Protein AF-A0A1F6G9X5-F1 (afdb_monomer)

Mean predicted aligned error: 2.66 Å

Foldseek 3Di:
DDDDQVQLLVLQCVLCVVVVHHSLVLLQCLLVLLVVLLVLLVVLLVCLVVVPQVSQLVSLVVNLCSCNSRRNNPLNVLSVVCNVCPNVSSVCSVVSNVVSVVNSVVPSND

Radius of gyration: 13.69 Å; Cα contacts (8 Å, |Δi|>4): 134; chains: 1; bounding box: 34×26×35 Å

Secondary structure (DSSP, 8-state):
----HHHHHHHHHHHHHHHT--HHHHHHTHHHHHHHHHHHHHHHHHHHHTT-HHHHHHHHHHHHHHHHHTT-HHHHHHHHHHHHHGGGGGGGHHHHHHHHHHHHTT-S--

Solvent-accessible surface area (backbone atoms only — not comparable to full-atom values): 5722 Å² total; per-residue (Å²): 135,92,82,58,67,67,64,44,52,52,25,29,40,56,26,14,58,78,69,76,43,56,46,67,64,52,35,70,50,44,62,62,53,45,53,51,41,50,56,48,46,56,55,38,52,54,20,53,75,69,67,35,38,68,58,24,18,55,52,15,49,49,42,19,49,58,29,44,64,51,24,38,51,71,55,14,56,50,23,43,49,23,28,75,48,18,65,84,30,51,85,46,52,61,56,39,45,50,51,47,52,53,58,61,71,60,49,78,71,107

InterPro domains:
  IPR008207 Signal transduction histidine kinase, phosphotransfer (Hpt) domain [PF01627] (29-102)
  IPR008207 Signal transduction histidine kinase, phosphotransfer (Hpt) domain [PS50894] (22-110)
  IPR036641 HPT domain superfamily [G3DSA:1.20.120.160] (6-105)
  IPR036641 HPT domain superfamily [SSF47226] (14-100)

Sequence (110 aa):
MTVNKEEILSGIADAAERMGLETEDLISMIDEVLDDCINKVGRMREAAAAQDSAKLSAIGHDIKGSALNYGIVPPSAIAKDIEVRGIAAANRIDELDHLLKLIRGFGISE

Organism: NCBI:txid1817772

Structure (mmCIF, N/CA/C/O backbone):
data_AF-A0A1F6G9X5-F1
#
_entry.id   AF-A0A1F6G9X5-F1
#
loop_
_atom_site.group_PDB
_atom_site.id
_atom_site.type_symbol
_atom_site.label_atom_id
_atom_site.label_alt_id
_atom_site.label_comp_id
_atom_site.label_asym_id
_atom_site.label_entity_id
_atom_site.label_seq_id
_atom_site.pdbx_PDB_ins_code
_atom_site.Cartn_x
_atom_site.Cartn_y
_atom_site.Cartn_z
_atom_site.occupancy
_atom_site.B_iso_or_equiv
_atom_site.auth_seq_id
_atom_site.auth_comp_id
_atom_site.auth_asym_id
_atom_site.auth_atom_id
_atom_site.pdbx_PDB_model_num
ATOM 1 N N . MET A 1 1 ? 7.347 -11.401 8.601 1.00 58.03 1 MET A N 1
ATOM 2 C CA . MET A 1 1 ? 6.689 -10.336 9.380 1.00 58.03 1 MET A CA 1
ATOM 3 C C . MET A 1 1 ? 5.291 -10.828 9.697 1.00 58.03 1 MET A C 1
ATOM 5 O O . MET A 1 1 ? 4.563 -11.135 8.765 1.00 58.03 1 MET A O 1
ATOM 9 N N . THR A 1 2 ? 4.962 -11.034 10.967 1.00 70.06 2 THR A N 1
ATOM 10 C CA . THR A 1 2 ? 3.594 -11.355 11.400 1.00 70.06 2 THR A CA 1
ATOM 11 C C . THR A 1 2 ? 2.861 -10.044 11.623 1.00 70.06 2 THR A C 1
ATOM 13 O O . THR A 1 2 ? 3.392 -9.182 12.311 1.00 70.06 2 THR A O 1
ATOM 16 N N . VAL A 1 3 ? 1.694 -9.891 11.005 1.00 85.12 3 VAL A N 1
ATOM 17 C CA . VAL A 1 3 ? 0.809 -8.735 11.182 1.00 85.12 3 VAL A CA 1
ATOM 18 C C . VAL A 1 3 ? -0.492 -9.276 11.748 1.00 85.12 3 VAL A C 1
ATOM 20 O O . VAL A 1 3 ? -0.970 -10.303 11.259 1.00 85.12 3 VAL A O 1
ATOM 23 N N . ASN A 1 4 ? -1.037 -8.643 12.783 1.00 91.44 4 ASN A N 1
ATOM 24 C CA . ASN A 1 4 ? -2.306 -9.061 13.377 1.00 91.44 4 ASN A CA 1
ATOM 25 C C . ASN A 1 4 ? -3.388 -7.977 13.229 1.00 91.44 4 ASN A C 1
ATOM 27 O O . ASN A 1 4 ? -3.097 -6.822 12.921 1.00 91.44 4 ASN A O 1
ATOM 31 N N . LYS A 1 5 ? -4.654 -8.371 13.412 1.00 93.12 5 LYS A N 1
ATOM 32 C CA . LYS A 1 5 ? -5.813 -7.483 13.228 1.00 93.12 5 LYS A CA 1
ATOM 33 C C . LYS A 1 5 ? -5.791 -6.289 14.191 1.00 93.12 5 LYS A C 1
ATOM 35 O O . LYS A 1 5 ? -6.132 -5.187 13.778 1.00 93.12 5 LYS A O 1
ATOM 40 N N . GLU A 1 6 ? -5.369 -6.491 15.438 1.00 93.69 6 GLU A N 1
ATOM 41 C CA . GLU A 1 6 ? -5.347 -5.446 16.474 1.00 93.69 6 GLU A CA 1
ATOM 42 C C . GLU A 1 6 ? -4.345 -4.333 16.142 1.00 93.69 6 GLU A C 1
ATOM 44 O O . GLU A 1 6 ? -4.676 -3.155 16.246 1.00 93.69 6 GLU A O 1
ATOM 49 N N . GLU A 1 7 ? -3.152 -4.690 15.662 1.00 93.25 7 GLU A N 1
ATOM 50 C CA . GLU A 1 7 ? -2.137 -3.729 15.213 1.00 93.25 7 GLU A CA 1
ATOM 51 C C . GLU A 1 7 ? -2.632 -2.888 14.033 1.00 93.25 7 GLU A C 1
ATOM 53 O O . GLU A 1 7 ? -2.399 -1.680 13.989 1.00 93.25 7 GLU A O 1
ATOM 58 N N . ILE A 1 8 ? -3.337 -3.513 13.083 1.00 95.38 8 ILE A N 1
ATOM 59 C CA . ILE A 1 8 ? -3.916 -2.791 11.948 1.00 95.38 8 ILE A CA 1
ATOM 60 C C . ILE A 1 8 ? -5.017 -1.837 12.413 1.00 95.38 8 ILE A C 1
ATOM 62 O O . ILE A 1 8 ? -5.014 -0.679 12.006 1.00 95.38 8 ILE A O 1
ATOM 66 N N . LEU A 1 9 ? -5.921 -2.288 13.286 1.00 95.50 9 LEU A N 1
ATOM 67 C CA . LEU A 1 9 ? -6.983 -1.442 13.835 1.00 95.50 9 LEU A CA 1
ATOM 68 C C . LEU A 1 9 ? -6.417 -0.252 14.615 1.00 95.50 9 LEU A C 1
ATOM 70 O O . LEU A 1 9 ? -6.890 0.866 14.434 1.00 95.50 9 LEU A O 1
ATOM 74 N N . SER A 1 10 ? -5.371 -0.468 15.419 1.00 96.00 10 SER A N 1
ATOM 75 C CA . SER A 1 10 ? -4.672 0.620 16.112 1.00 96.00 10 SER A CA 1
ATOM 76 C C . SE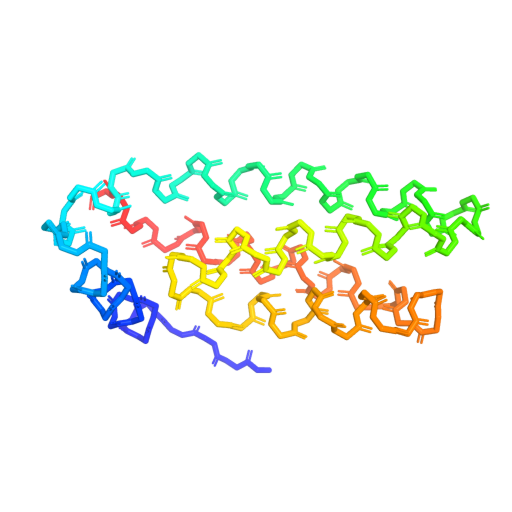R A 1 10 ? -4.078 1.622 15.122 1.00 96.00 10 SER A C 1
ATOM 78 O O . SER A 1 10 ? -4.240 2.823 15.299 1.00 96.00 10 SER A O 1
ATOM 80 N N . GLY A 1 11 ? -3.433 1.145 14.052 1.00 96.69 11 GLY A N 1
ATOM 81 C CA . GLY A 1 11 ? -2.879 2.024 13.022 1.00 96.69 11 GLY A CA 1
ATOM 82 C C . GLY A 1 11 ? -3.949 2.842 12.296 1.00 96.69 11 GLY A C 1
ATOM 83 O O . GLY A 1 11 ? -3.736 4.025 12.024 1.00 96.69 11 GLY A O 1
ATOM 84 N N . ILE A 1 12 ? -5.103 2.235 12.003 1.00 96.38 12 ILE A N 1
ATOM 85 C CA . ILE A 1 12 ? -6.250 2.918 11.392 1.00 96.38 12 ILE A CA 1
ATOM 86 C C . ILE A 1 12 ? -6.813 3.977 12.346 1.00 96.38 12 ILE A C 1
ATOM 88 O O . ILE A 1 12 ? -7.062 5.096 11.907 1.00 96.38 12 ILE A O 1
ATOM 92 N N . ALA A 1 13 ? -6.957 3.674 13.638 1.00 96.81 13 ALA A N 1
ATOM 93 C CA . ALA A 1 13 ? -7.421 4.642 14.633 1.00 96.81 13 ALA A CA 1
ATOM 94 C C . ALA A 1 13 ? -6.491 5.867 14.712 1.00 96.81 13 ALA A C 1
ATOM 96 O O . ALA A 1 13 ? -6.955 7.003 14.604 1.00 96.81 13 ALA A O 1
ATOM 97 N N . ASP A 1 14 ? -5.175 5.644 14.771 1.00 97.31 14 ASP A N 1
ATOM 98 C CA . ASP A 1 14 ? -4.182 6.726 14.747 1.00 97.31 14 ASP A CA 1
ATOM 99 C C . ASP A 1 14 ? -4.269 7.546 13.447 1.00 97.31 14 ASP A C 1
ATOM 101 O O . ASP A 1 14 ? -4.081 8.764 13.430 1.00 97.31 14 ASP A O 1
ATOM 105 N N . ALA A 1 15 ? -4.527 6.887 12.313 1.00 96.94 15 ALA A N 1
ATOM 106 C CA . ALA A 1 15 ? -4.693 7.564 11.033 1.00 96.94 15 ALA A CA 1
ATOM 107 C C . ALA A 1 15 ? -5.963 8.423 10.993 1.00 96.94 15 ALA A C 1
ATOM 109 O O . ALA A 1 15 ? -5.890 9.565 10.536 1.00 96.94 15 ALA A O 1
ATOM 110 N N . ALA A 1 16 ? -7.079 7.912 11.513 1.00 96.81 16 ALA A N 1
ATOM 111 C CA . ALA A 1 16 ? -8.338 8.639 11.614 1.00 96.81 16 ALA A CA 1
ATOM 112 C C . ALA A 1 16 ? -8.183 9.887 12.493 1.00 96.81 16 ALA A C 1
ATOM 114 O O . ALA A 1 16 ? -8.550 10.982 12.062 1.00 96.81 16 ALA A O 1
ATOM 115 N N . GLU A 1 17 ? -7.516 9.761 13.646 1.00 97.25 17 GLU A N 1
ATOM 116 C CA . GLU A 1 17 ? -7.211 10.890 14.531 1.00 97.25 17 GLU A CA 1
ATOM 117 C C . GLU A 1 17 ? -6.402 11.975 13.803 1.00 97.25 17 GLU A C 1
ATOM 119 O O . GLU A 1 17 ? -6.766 13.153 13.828 1.00 97.25 17 GLU A O 1
ATOM 124 N N . ARG A 1 18 ? -5.345 11.594 13.069 1.00 96.25 18 ARG A N 1
ATOM 125 C CA . ARG A 1 18 ? -4.543 12.547 12.274 1.00 96.25 18 ARG A CA 1
ATOM 126 C C . ARG A 1 18 ? -5.349 13.248 11.181 1.00 96.25 18 ARG A C 1
ATOM 128 O O . ARG A 1 18 ? -4.998 14.364 10.799 1.00 96.25 18 ARG A O 1
ATOM 135 N N . MET A 1 19 ? -6.377 12.589 10.652 1.00 94.94 19 MET A N 1
ATOM 136 C CA . MET A 1 19 ? -7.256 13.125 9.612 1.00 94.94 19 MET A CA 1
ATOM 137 C C . MET A 1 19 ? -8.433 13.929 10.180 1.00 94.94 19 MET A C 1
ATOM 139 O O . MET A 1 19 ? -9.130 14.586 9.409 1.00 94.94 19 MET A O 1
ATOM 143 N N . GLY A 1 20 ? -8.644 13.911 11.501 1.00 96.25 20 GLY A N 1
ATOM 144 C CA . GLY A 1 20 ? -9.818 14.511 12.133 1.00 96.25 20 GLY A CA 1
ATOM 145 C C . GLY A 1 20 ? -11.119 13.794 11.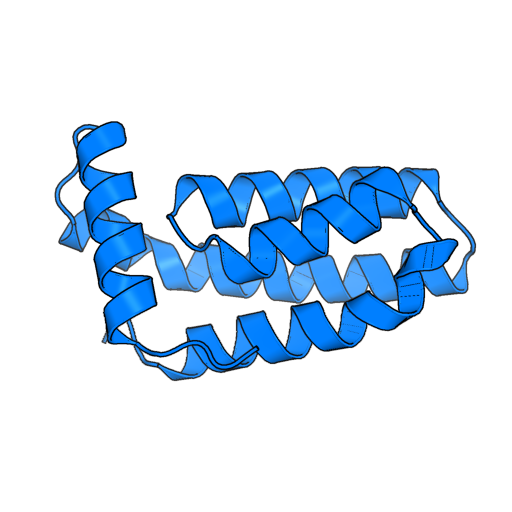762 1.00 96.25 20 GLY A C 1
ATOM 146 O O . GLY A 1 20 ? -12.146 14.453 11.606 1.00 96.25 20 GLY A O 1
ATOM 147 N N . LEU A 1 21 ? -11.054 12.474 11.565 1.00 95.50 21 LEU A N 1
ATOM 148 C CA . LEU A 1 21 ? -12.180 11.602 11.232 1.00 95.50 21 LEU A CA 1
ATOM 149 C C . LEU A 1 21 ? -12.496 10.662 12.396 1.00 95.50 21 LEU A C 1
ATOM 151 O O . LEU A 1 21 ? -11.616 10.333 13.194 1.00 95.50 21 LEU A O 1
ATOM 155 N N . GLU A 1 22 ? -13.730 10.164 12.442 1.00 96.38 22 GLU A N 1
ATOM 156 C CA . GLU A 1 22 ? -14.052 9.017 13.285 1.00 96.38 22 GLU A CA 1
ATOM 157 C C . GLU A 1 22 ? -13.393 7.752 12.718 1.00 96.38 22 GLU A C 1
ATOM 159 O O . GLU A 1 22 ? -13.235 7.586 11.504 1.00 96.38 22 GLU A O 1
ATOM 164 N N . THR A 1 23 ? -13.000 6.828 13.598 1.00 95.06 23 THR A N 1
ATOM 165 C CA . THR A 1 23 ? -12.332 5.586 13.165 1.00 95.06 23 THR A CA 1
ATOM 166 C C . THR A 1 23 ? -13.237 4.751 12.255 1.00 95.06 23 THR A C 1
ATOM 168 O O . THR A 1 23 ? -12.762 4.180 11.276 1.00 95.06 23 THR A O 1
ATOM 171 N N . GLU A 1 24 ? -14.543 4.724 12.533 1.00 93.75 24 GLU A N 1
ATOM 172 C CA . GLU A 1 24 ? -15.547 4.014 11.730 1.00 93.75 24 GLU A CA 1
ATOM 173 C C . GLU A 1 24 ? -15.637 4.557 10.296 1.00 93.75 24 GLU A C 1
ATOM 175 O O . GLU A 1 24 ? -15.708 3.774 9.346 1.00 93.75 24 GLU A O 1
ATOM 180 N N . ASP A 1 25 ? -15.541 5.881 10.120 1.00 93.81 25 ASP A N 1
ATOM 181 C CA . ASP A 1 25 ? -15.547 6.510 8.796 1.00 93.81 25 ASP A CA 1
ATOM 182 C C . ASP A 1 25 ? -14.344 6.038 7.975 1.00 93.81 25 ASP A C 1
ATOM 184 O O . ASP A 1 25 ? -14.486 5.653 6.813 1.00 93.81 25 ASP A O 1
ATOM 188 N N . LEU A 1 26 ? -13.153 6.008 8.585 1.00 94.44 26 LEU A N 1
ATOM 189 C CA . LEU A 1 26 ? -11.940 5.560 7.903 1.00 94.44 26 LEU A CA 1
ATOM 190 C C . LEU A 1 26 ? -11.968 4.054 7.599 1.00 94.44 26 LEU A C 1
ATOM 192 O O . LEU A 1 26 ? -11.545 3.638 6.518 1.00 94.44 26 LEU A O 1
ATOM 196 N N . ILE A 1 27 ? -12.505 3.246 8.519 1.00 93.88 27 ILE A N 1
ATOM 197 C CA . ILE A 1 27 ? -12.723 1.807 8.324 1.00 93.88 27 ILE A CA 1
ATOM 198 C C . ILE A 1 27 ? -13.663 1.550 7.142 1.00 93.88 27 ILE A C 1
ATOM 200 O O . ILE A 1 27 ? -13.391 0.654 6.349 1.00 93.88 27 ILE A O 1
ATOM 204 N N . SER A 1 28 ? -14.720 2.347 6.961 1.00 93.06 28 SER A N 1
ATOM 205 C CA . SER A 1 28 ? -15.679 2.143 5.863 1.00 93.06 28 SER A CA 1
ATOM 206 C C . SER A 1 28 ? -15.048 2.233 4.464 1.00 93.06 28 SER A C 1
ATOM 208 O O . SER A 1 28 ? -15.533 1.612 3.521 1.00 93.06 28 SER A O 1
ATOM 210 N N . MET A 1 29 ? -13.930 2.954 4.335 1.00 93.12 29 MET A N 1
ATOM 211 C CA . MET A 1 29 ? -13.199 3.143 3.078 1.00 93.12 29 MET A CA 1
ATOM 212 C C . MET A 1 29 ? -12.047 2.140 2.890 1.00 93.12 29 MET A C 1
ATOM 214 O O . MET A 1 29 ? -11.455 2.069 1.811 1.00 93.12 29 MET A O 1
ATOM 218 N N . ILE A 1 30 ? -11.693 1.366 3.924 1.00 93.94 30 ILE A N 1
ATOM 219 C CA . ILE A 1 30 ? -10.458 0.568 3.935 1.00 93.94 30 ILE A CA 1
ATOM 220 C C . ILE A 1 30 ? -10.453 -0.539 2.883 1.00 93.94 30 ILE A C 1
ATOM 222 O O . ILE A 1 30 ? -9.416 -0.822 2.283 1.00 93.94 30 ILE A O 1
ATOM 226 N N . ASP A 1 31 ? -11.610 -1.145 2.636 1.00 93.06 31 ASP A N 1
ATOM 227 C CA . ASP A 1 31 ? -11.743 -2.252 1.696 1.00 93.06 31 ASP A CA 1
ATOM 228 C C . ASP A 1 31 ? -11.476 -1.804 0.262 1.00 93.06 31 ASP A C 1
ATOM 230 O O . ASP A 1 31 ? -10.719 -2.460 -0.451 1.00 93.06 31 ASP A O 1
ATOM 234 N N . GLU A 1 32 ? -12.013 -0.648 -0.137 1.00 94.94 32 GLU A N 1
ATOM 235 C CA . GLU A 1 32 ? -11.772 -0.079 -1.466 1.00 94.94 32 GLU A CA 1
ATOM 236 C C . GLU A 1 32 ? -10.289 0.249 -1.669 1.00 94.94 32 GLU A C 1
ATOM 238 O O . GLU A 1 32 ? -9.722 -0.002 -2.733 1.00 94.94 32 GLU A O 1
ATOM 243 N N . VAL A 1 33 ? -9.629 0.759 -0.626 1.00 96.00 33 VAL A N 1
ATOM 244 C CA . VAL A 1 33 ? -8.198 1.089 -0.651 1.00 96.00 33 VAL A CA 1
ATOM 245 C C . VAL A 1 33 ? -7.340 -0.165 -0.772 1.00 96.00 33 VAL A C 1
ATOM 247 O O . VAL A 1 33 ? -6.366 -0.179 -1.530 1.00 96.00 33 VAL A O 1
ATOM 250 N N . LEU A 1 34 ? -7.679 -1.220 -0.030 1.00 96.88 34 LEU A N 1
ATOM 251 C CA . LEU A 1 34 ? -6.983 -2.501 -0.100 1.00 96.88 34 LEU A CA 1
ATOM 252 C C . LEU A 1 34 ? -7.161 -3.145 -1.476 1.00 96.88 34 LEU A C 1
ATOM 254 O O . LEU A 1 34 ? -6.171 -3.591 -2.063 1.00 96.88 34 LEU A O 1
ATOM 258 N N . ASP A 1 35 ? -8.378 -3.136 -2.017 1.00 96.88 35 ASP A N 1
ATOM 259 C CA . ASP A 1 35 ? -8.685 -3.690 -3.335 1.00 96.88 35 ASP A CA 1
ATOM 260 C C . ASP A 1 35 ? -7.957 -2.912 -4.450 1.00 96.88 35 ASP A C 1
ATOM 262 O O . ASP A 1 35 ? -7.346 -3.514 -5.340 1.00 96.88 35 ASP A O 1
ATOM 266 N N . ASP A 1 36 ? -7.917 -1.578 -4.376 1.00 97.81 36 ASP A N 1
ATOM 267 C CA . ASP A 1 36 ? -7.130 -0.736 -5.286 1.00 97.81 36 ASP A CA 1
ATOM 268 C C . ASP A 1 36 ? -5.621 -1.034 -5.191 1.00 97.81 36 ASP A C 1
ATOM 270 O O . ASP A 1 36 ? -4.948 -1.220 -6.211 1.00 97.81 36 ASP A O 1
ATOM 274 N N . CYS A 1 37 ? -5.077 -1.178 -3.978 1.00 98.38 37 CYS A N 1
ATOM 275 C CA . CYS A 1 37 ? -3.677 -1.560 -3.788 1.00 98.38 37 CYS A CA 1
ATOM 276 C C . CYS A 1 37 ? -3.373 -2.944 -4.386 1.00 98.38 37 CYS A C 1
ATOM 278 O O . CYS A 1 37 ? -2.365 -3.096 -5.079 1.00 98.38 37 CYS A O 1
ATOM 280 N N . ILE A 1 38 ? -4.243 -3.939 -4.187 1.00 98.31 38 ILE A N 1
ATOM 281 C CA . ILE A 1 38 ? -4.099 -5.286 -4.769 1.00 98.31 38 ILE A CA 1
ATOM 282 C C . ILE A 1 38 ? -4.109 -5.216 -6.305 1.00 98.31 38 ILE A C 1
ATOM 284 O O . ILE A 1 38 ? -3.258 -5.821 -6.967 1.00 98.31 38 ILE A O 1
ATOM 288 N N . ASN A 1 39 ? -5.003 -4.417 -6.891 1.00 98.06 39 ASN A N 1
ATOM 289 C CA . ASN A 1 39 ? -5.045 -4.198 -8.339 1.00 98.06 39 ASN A CA 1
ATOM 290 C C . ASN A 1 39 ? -3.753 -3.544 -8.858 1.00 98.06 39 ASN A C 1
ATOM 292 O O . ASN A 1 39 ? -3.200 -3.955 -9.886 1.00 98.06 39 ASN A O 1
ATOM 296 N N . LYS A 1 40 ? -3.210 -2.562 -8.128 1.00 98.56 40 LYS A N 1
ATOM 297 C CA . LYS A 1 40 ? -1.919 -1.933 -8.449 1.00 98.56 40 LYS A CA 1
ATOM 298 C C . LYS A 1 40 ? -0.758 -2.919 -8.378 1.00 98.56 40 LYS A C 1
ATOM 300 O O . LYS A 1 40 ? 0.123 -2.852 -9.234 1.00 98.56 40 LYS A O 1
ATOM 305 N N . VAL A 1 41 ? -0.773 -3.880 -7.455 1.00 98.44 41 VAL A N 1
ATOM 306 C CA . VAL A 1 41 ? 0.241 -4.947 -7.411 1.00 98.44 41 VAL A CA 1
ATOM 307 C C . VAL A 1 41 ? 0.236 -5.788 -8.695 1.00 98.44 41 VAL A C 1
ATOM 309 O O . VAL A 1 41 ? 1.304 -6.130 -9.206 1.00 98.44 41 VAL A O 1
ATOM 312 N N . GLY A 1 42 ? -0.929 -6.039 -9.302 1.00 97.44 42 GLY A N 1
ATOM 313 C CA . GLY A 1 42 ? -1.013 -6.634 -10.644 1.00 97.44 42 GLY A CA 1
ATOM 314 C C . GLY A 1 42 ? -0.212 -5.844 -11.689 1.00 97.44 42 GLY A C 1
ATOM 315 O O . GLY A 1 42 ? 0.629 -6.402 -12.395 1.00 97.44 42 GLY A O 1
ATOM 316 N N . ARG A 1 43 ? -0.373 -4.517 -11.702 1.00 98.00 43 ARG A N 1
ATOM 317 C CA . ARG A 1 43 ? 0.366 -3.604 -12.594 1.00 98.00 43 ARG A CA 1
ATOM 318 C C . ARG A 1 43 ? 1.864 -3.535 -12.272 1.00 98.00 43 ARG A C 1
ATOM 320 O O . ARG A 1 43 ? 2.666 -3.295 -13.177 1.00 98.00 43 ARG A O 1
ATOM 327 N N . MET A 1 44 ? 2.264 -3.756 -11.015 1.00 98.12 44 MET A N 1
ATOM 328 C CA . MET A 1 44 ? 3.681 -3.878 -10.644 1.00 98.12 44 MET A CA 1
ATOM 329 C C . MET A 1 44 ? 4.314 -5.119 -11.270 1.00 98.12 44 MET A C 1
ATOM 331 O O . MET A 1 44 ? 5.431 -5.032 -11.774 1.00 98.12 44 MET A O 1
ATOM 335 N N . ARG A 1 45 ? 3.608 -6.257 -11.288 1.00 98.12 45 ARG A N 1
ATOM 336 C CA . ARG A 1 45 ? 4.112 -7.487 -11.925 1.00 98.12 45 ARG A CA 1
ATOM 337 C C . ARG A 1 45 ? 4.362 -7.282 -13.415 1.00 98.12 45 ARG A C 1
ATOM 339 O O . ARG A 1 45 ? 5.414 -7.669 -13.914 1.00 98.12 45 ARG A O 1
ATOM 346 N N . GLU A 1 46 ? 3.442 -6.610 -14.105 1.00 97.81 46 GLU A N 1
ATOM 347 C CA . 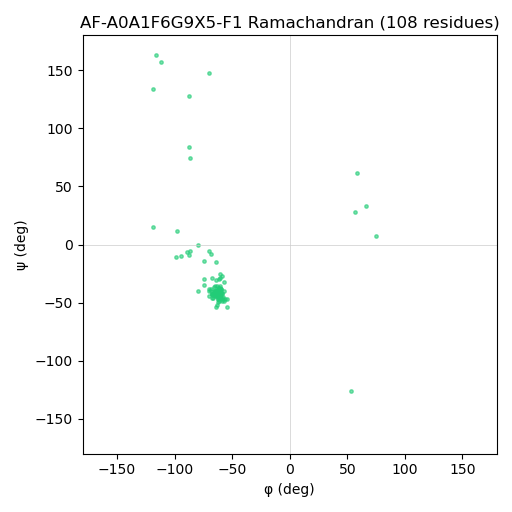GLU A 1 46 ? 3.617 -6.241 -15.515 1.00 97.81 46 GLU A CA 1
ATOM 348 C C . GLU A 1 46 ? 4.840 -5.338 -15.724 1.00 97.81 46 GLU A C 1
ATOM 350 O O . GLU A 1 46 ? 5.647 -5.582 -16.619 1.00 97.81 46 GLU A O 1
ATOM 355 N N . ALA A 1 47 ? 5.006 -4.312 -14.883 1.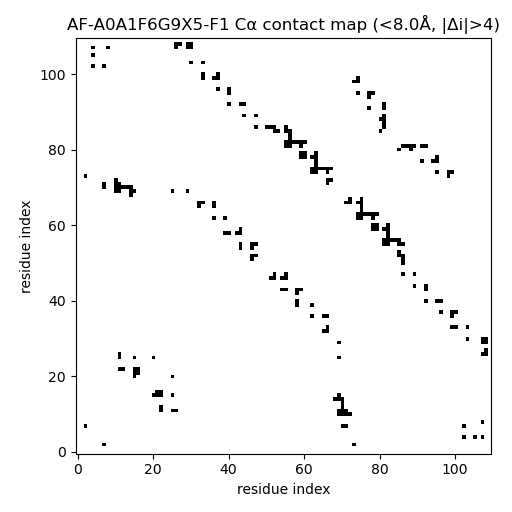00 97.75 47 ALA A N 1
ATOM 356 C CA . ALA A 1 47 ? 6.152 -3.408 -14.952 1.00 97.75 47 ALA A CA 1
ATOM 357 C C . ALA A 1 47 ? 7.480 -4.140 -14.689 1.00 97.75 47 ALA A C 1
ATOM 359 O O . ALA A 1 47 ? 8.454 -3.924 -15.407 1.00 97.75 47 ALA A O 1
ATOM 360 N N . ALA A 1 48 ? 7.516 -5.056 -13.718 1.00 97.56 48 ALA A N 1
ATOM 361 C CA . ALA A 1 48 ? 8.686 -5.882 -13.433 1.00 97.56 48 ALA A CA 1
ATOM 362 C C . ALA A 1 48 ? 9.041 -6.813 -14.603 1.00 97.56 48 ALA A C 1
ATOM 364 O O . ALA A 1 48 ? 10.210 -6.901 -14.988 1.00 97.56 48 ALA A O 1
ATOM 365 N N . ALA A 1 49 ? 8.042 -7.463 -15.209 1.00 97.44 49 ALA A N 1
ATOM 366 C CA . ALA A 1 49 ? 8.233 -8.310 -16.386 1.00 97.44 49 ALA A CA 1
ATOM 367 C C . ALA A 1 49 ? 8.764 -7.511 -17.590 1.00 97.44 49 ALA A C 1
ATOM 369 O O . ALA A 1 49 ? 9.628 -7.992 -18.319 1.00 97.44 49 ALA A O 1
ATOM 370 N N . ALA A 1 50 ? 8.303 -6.270 -17.753 1.00 97.56 50 ALA A N 1
ATOM 371 C CA . ALA A 1 50 ? 8.773 -5.344 -18.781 1.00 97.56 50 ALA A CA 1
ATOM 372 C C . ALA A 1 50 ? 10.109 -4.647 -18.445 1.00 97.56 50 ALA A C 1
ATOM 374 O O . ALA A 1 50 ? 10.587 -3.848 -19.246 1.00 97.56 50 ALA A O 1
ATOM 375 N N . GLN A 1 51 ? 10.709 -4.922 -17.278 1.00 97.00 51 GLN A N 1
ATOM 376 C CA . GLN A 1 51 ? 11.903 -4.233 -16.763 1.00 97.00 51 GLN A CA 1
ATOM 377 C C . GLN A 1 51 ? 11.737 -2.702 -16.645 1.00 97.00 51 GLN A C 1
ATOM 379 O O . GLN A 1 51 ? 12.706 -1.943 -16.688 1.00 97.00 51 GLN A O 1
ATOM 384 N N . ASP A 1 52 ? 10.503 -2.235 -16.450 1.00 97.62 52 ASP A N 1
ATOM 385 C CA . ASP A 1 52 ? 10.157 -0.820 -16.342 1.00 97.62 52 ASP A CA 1
ATOM 386 C C . ASP A 1 52 ? 10.283 -0.337 -14.889 1.00 97.62 52 ASP A C 1
ATOM 388 O O . ASP A 1 52 ? 9.326 -0.298 -14.107 1.00 97.62 52 ASP A O 1
ATOM 392 N N . SER A 1 53 ? 11.512 0.026 -14.517 1.00 96.12 53 SER A N 1
ATOM 393 C CA . SER A 1 53 ? 11.830 0.508 -13.170 1.00 96.12 53 SER A CA 1
ATOM 394 C C . SER A 1 53 ? 11.124 1.822 -12.817 1.00 96.12 53 SER A C 1
ATOM 396 O O . SER A 1 53 ? 10.820 2.046 -11.646 1.00 96.12 53 SER A O 1
ATOM 398 N N . ALA A 1 54 ? 10.858 2.694 -13.795 1.00 96.88 54 ALA A N 1
ATOM 399 C CA . ALA A 1 54 ? 10.186 3.970 -13.552 1.00 96.88 54 ALA A CA 1
ATOM 400 C C . ALA A 1 54 ? 8.712 3.744 -13.195 1.00 96.88 54 ALA A C 1
ATOM 402 O O . ALA A 1 54 ? 8.213 4.303 -12.217 1.00 96.88 54 ALA A O 1
ATOM 403 N N . LYS A 1 55 ? 8.035 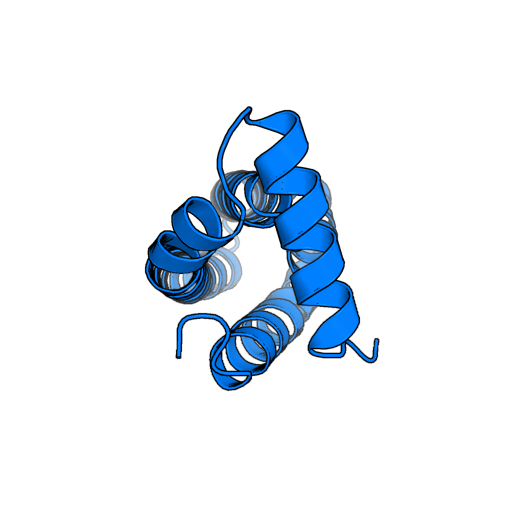2.857 -13.933 1.00 97.69 55 LYS A N 1
ATOM 404 C CA . LYS A 1 55 ? 6.652 2.469 -13.645 1.00 97.69 55 LYS A CA 1
ATOM 405 C C . LYS A 1 55 ? 6.533 1.712 -12.323 1.00 97.69 55 LYS A C 1
ATOM 407 O O . LYS A 1 55 ? 5.606 1.986 -11.566 1.00 97.69 55 LYS A O 1
ATOM 412 N N . LEU A 1 56 ? 7.478 0.822 -12.004 1.00 97.00 56 LEU A N 1
ATOM 413 C CA . LEU A 1 56 ? 7.541 0.188 -10.680 1.00 97.00 56 LEU A CA 1
ATOM 414 C C . LEU A 1 56 ? 7.667 1.215 -9.556 1.00 97.00 56 LEU A C 1
ATOM 416 O O . LEU A 1 56 ? 6.949 1.115 -8.564 1.00 97.00 56 LEU A O 1
ATOM 420 N N . SER A 1 57 ? 8.550 2.202 -9.728 1.00 97.81 57 SER A N 1
ATOM 421 C CA . SER A 1 57 ? 8.755 3.251 -8.732 1.00 97.81 57 SER A CA 1
ATOM 422 C C . SER A 1 57 ? 7.481 4.070 -8.513 1.00 97.81 57 SER A C 1
ATOM 424 O O . SER A 1 57 ? 7.036 4.232 -7.379 1.00 97.81 57 SER A O 1
ATOM 426 N N . ALA A 1 58 ? 6.823 4.484 -9.601 1.00 98.38 58 ALA A N 1
ATOM 427 C CA . ALA A 1 58 ? 5.574 5.237 -9.540 1.00 98.38 58 ALA A CA 1
ATOM 428 C C . ALA A 1 58 ? 4.439 4.460 -8.849 1.00 98.38 58 ALA A C 1
ATOM 430 O O . ALA A 1 58 ? 3.740 5.015 -8.006 1.00 98.38 58 ALA A O 1
ATOM 431 N N . ILE A 1 59 ? 4.268 3.171 -9.164 1.00 98.62 59 ILE A N 1
ATOM 432 C CA . ILE A 1 59 ? 3.227 2.350 -8.528 1.00 98.62 59 ILE A CA 1
ATOM 433 C C . ILE A 1 59 ? 3.562 2.083 -7.053 1.00 98.62 59 ILE A C 1
ATOM 435 O O . ILE A 1 59 ? 2.676 2.151 -6.203 1.00 98.62 59 ILE A O 1
ATOM 439 N N . GLY A 1 60 ? 4.834 1.824 -6.730 1.00 98.50 60 GLY A N 1
ATOM 440 C CA . GLY A 1 60 ? 5.290 1.672 -5.347 1.00 98.50 60 GLY A CA 1
ATOM 441 C C . GLY A 1 60 ? 5.031 2.929 -4.511 1.00 98.50 60 GLY A C 1
ATOM 442 O O . GLY A 1 60 ? 4.545 2.823 -3.388 1.00 98.50 60 GLY A O 1
ATOM 443 N N . HIS A 1 61 ? 5.268 4.116 -5.077 1.00 98.56 61 HIS A N 1
ATOM 444 C CA . HIS A 1 61 ? 4.967 5.394 -4.430 1.00 98.56 61 HIS A CA 1
ATOM 445 C C . HIS A 1 61 ? 3.478 5.547 -4.096 1.00 98.56 61 HIS A C 1
ATOM 447 O O . HIS A 1 61 ? 3.137 5.955 -2.985 1.00 98.56 61 HIS A O 1
ATOM 453 N N . ASP A 1 62 ? 2.613 5.202 -5.050 1.00 98.50 62 ASP A N 1
ATOM 454 C CA . ASP A 1 62 ? 1.159 5.285 -4.917 1.00 98.50 62 ASP A CA 1
ATOM 455 C C . ASP A 1 62 ? 0.649 4.333 -3.821 1.00 98.50 62 ASP A C 1
ATOM 457 O O . ASP A 1 62 ? 0.065 4.784 -2.838 1.00 98.50 62 ASP A O 1
ATOM 461 N N . ILE A 1 63 ? 0.999 3.039 -3.886 1.00 98.56 63 ILE A N 1
ATOM 462 C CA . ILE A 1 63 ? 0.623 2.058 -2.847 1.00 98.56 63 ILE A CA 1
ATOM 463 C C . ILE A 1 63 ? 1.168 2.466 -1.473 1.00 98.56 63 ILE A C 1
ATOM 465 O O . ILE A 1 63 ? 0.461 2.355 -0.471 1.00 98.56 63 ILE A O 1
ATOM 469 N N . LYS A 1 64 ? 2.413 2.956 -1.401 1.00 98.44 64 LYS A N 1
ATOM 470 C CA . LYS A 1 64 ? 3.003 3.446 -0.148 1.00 98.44 64 LYS A CA 1
ATOM 471 C C . LYS A 1 64 ? 2.145 4.552 0.459 1.00 98.44 64 LYS A C 1
ATOM 473 O O . LYS A 1 64 ? 1.886 4.498 1.662 1.00 98.44 64 LYS A O 1
ATOM 478 N N . GLY A 1 65 ? 1.749 5.537 -0.348 1.00 97.88 65 GLY A N 1
ATOM 479 C CA . GLY A 1 65 ? 0.911 6.654 0.079 1.00 97.88 65 GLY A CA 1
ATOM 480 C C . GLY A 1 65 ? -0.466 6.185 0.538 1.00 97.88 65 GLY A C 1
ATOM 481 O O . GLY A 1 65 ? -0.856 6.478 1.665 1.00 97.88 65 GLY A O 1
ATOM 482 N N . SER A 1 66 ? -1.152 5.391 -0.290 1.00 97.19 66 SER A N 1
ATOM 483 C CA . SER A 1 66 ? -2.459 4.812 0.033 1.00 97.19 66 SER A CA 1
ATOM 484 C C . SER A 1 66 ? -2.421 4.031 1.345 1.00 97.19 66 SER A C 1
ATOM 486 O O . SER A 1 66 ? -3.169 4.345 2.259 1.00 97.19 66 SER A O 1
ATOM 488 N N . ALA A 1 67 ? -1.506 3.075 1.502 1.00 97.38 67 ALA A N 1
ATOM 489 C CA . ALA A 1 67 ? -1.443 2.262 2.714 1.00 97.38 67 ALA A CA 1
ATOM 490 C C . ALA A 1 67 ? -1.090 3.089 3.966 1.00 97.38 67 ALA A C 1
ATOM 492 O O . ALA A 1 67 ? -1.684 2.891 5.025 1.00 97.38 67 ALA A O 1
ATOM 493 N N . LEU A 1 68 ? -0.162 4.049 3.859 1.00 96.88 68 LEU A N 1
ATOM 494 C CA . LEU A 1 68 ? 0.255 4.867 5.004 1.00 96.88 68 LEU A CA 1
ATOM 495 C C . LEU A 1 68 ? -0.830 5.844 5.465 1.00 96.88 68 LEU A C 1
ATOM 497 O O . LEU A 1 68 ? -0.987 6.042 6.671 1.00 96.88 68 LEU A O 1
ATOM 501 N N . ASN A 1 69 ? -1.579 6.431 4.526 1.00 96.25 69 ASN A N 1
ATOM 502 C CA . ASN A 1 69 ? -2.675 7.352 4.836 1.00 96.25 69 ASN A CA 1
ATOM 503 C C . ASN A 1 69 ? -3.764 6.685 5.678 1.00 96.25 69 ASN A C 1
ATOM 505 O O . ASN A 1 69 ? -4.375 7.352 6.502 1.00 96.25 69 ASN A O 1
ATOM 509 N N . TYR A 1 70 ? -3.935 5.373 5.532 1.00 96.44 70 TYR A N 1
ATOM 510 C CA . TYR A 1 70 ? -4.878 4.572 6.310 1.00 96.44 70 TYR A CA 1
ATOM 511 C C . TYR A 1 70 ? -4.223 3.847 7.496 1.00 96.44 70 TYR A C 1
ATOM 513 O O . TYR A 1 70 ? -4.815 2.954 8.087 1.00 96.44 70 TYR A O 1
ATOM 521 N N . GLY A 1 71 ? -2.978 4.186 7.845 1.00 96.00 71 GLY A N 1
ATOM 522 C CA . GLY A 1 71 ? -2.300 3.599 9.003 1.00 96.00 71 GLY A CA 1
ATOM 523 C C . GLY A 1 71 ? -1.811 2.162 8.808 1.00 96.00 71 GLY A C 1
ATOM 524 O O . GLY A 1 71 ? -1.275 1.557 9.734 1.00 96.00 71 GLY A O 1
ATOM 525 N N . ILE A 1 72 ? -1.904 1.622 7.592 1.00 96.00 72 ILE A N 1
ATOM 526 C CA . ILE A 1 72 ? -1.449 0.274 7.260 1.00 96.00 72 ILE A CA 1
ATOM 527 C C . ILE A 1 72 ? 0.045 0.314 6.902 1.00 96.00 72 ILE A C 1
ATOM 529 O O . ILE A 1 72 ? 0.469 0.228 5.746 1.00 96.00 72 ILE A O 1
ATOM 533 N N . VAL A 1 73 ? 0.877 0.472 7.931 1.00 95.38 73 VAL A N 1
ATOM 534 C CA . VAL A 1 73 ? 2.336 0.639 7.809 1.00 95.38 73 VAL A CA 1
ATOM 535 C C . VAL A 1 73 ? 3.041 -0.532 7.104 1.00 95.38 73 VAL A C 1
ATOM 537 O O . VAL A 1 73 ? 3.911 -0.266 6.269 1.00 95.38 73 VAL A O 1
ATOM 540 N N . PRO A 1 74 ? 2.715 -1.812 7.378 1.00 95.81 74 PRO A N 1
ATOM 541 C CA . PRO A 1 74 ? 3.511 -2.917 6.853 1.00 95.81 74 PRO A CA 1
ATOM 542 C C . PRO A 1 74 ? 3.532 -3.009 5.307 1.00 95.81 74 PRO A C 1
ATOM 544 O O . PRO A 1 74 ? 4.632 -3.021 4.751 1.00 95.81 74 PRO A O 1
ATOM 547 N N . PRO A 1 75 ? 2.398 -2.961 4.571 1.00 97.06 75 PRO A N 1
ATOM 548 C CA . PRO A 1 75 ? 2.404 -2.839 3.109 1.00 97.06 75 PRO A CA 1
ATOM 549 C C . PRO A 1 75 ? 3.104 -1.575 2.607 1.00 97.06 75 PRO A C 1
ATOM 551 O O . PRO A 1 75 ? 3.838 -1.639 1.621 1.00 97.06 75 PRO A O 1
ATOM 554 N N . SER A 1 76 ? 2.942 -0.441 3.301 1.00 98.06 76 SER A N 1
ATOM 555 C CA . SER A 1 76 ? 3.605 0.812 2.919 1.00 98.06 76 SER A CA 1
ATOM 556 C C . SER A 1 76 ? 5.133 0.685 2.938 1.00 98.06 76 SER A C 1
ATOM 558 O O . SER A 1 76 ? 5.818 1.143 2.021 1.00 98.06 76 SER A O 1
ATOM 560 N N . ALA A 1 77 ? 5.684 -0.007 3.938 1.00 97.56 77 ALA A N 1
ATOM 561 C CA . ALA A 1 77 ? 7.119 -0.246 4.043 1.00 97.56 77 ALA A CA 1
ATOM 562 C C . ALA A 1 77 ? 7.658 -1.115 2.892 1.00 97.56 77 ALA A C 1
ATOM 564 O O . ALA A 1 77 ? 8.738 -0.835 2.366 1.00 97.56 77 ALA A O 1
ATOM 565 N N . ILE A 1 78 ? 6.911 -2.142 2.473 1.00 98.06 78 ILE A N 1
ATOM 566 C CA . ILE A 1 78 ? 7.290 -2.980 1.323 1.00 98.06 78 ILE A CA 1
ATOM 567 C C . ILE A 1 78 ? 7.207 -2.170 0.027 1.00 98.06 78 ILE A C 1
ATOM 569 O O . ILE A 1 78 ? 8.148 -2.179 -0.767 1.00 98.06 78 ILE A O 1
ATOM 573 N N . ALA A 1 79 ? 6.120 -1.420 -0.163 1.00 98.44 79 ALA A N 1
ATOM 574 C CA . ALA A 1 79 ? 5.924 -0.573 -1.334 1.00 98.44 79 ALA A CA 1
ATOM 575 C C . ALA A 1 79 ? 7.027 0.491 -1.466 1.00 98.44 79 ALA A C 1
ATOM 577 O O . ALA A 1 79 ? 7.534 0.706 -2.564 1.00 98.44 79 ALA A O 1
ATOM 578 N N . LYS A 1 80 ? 7.482 1.075 -0.348 1.00 98.50 80 LYS A N 1
ATOM 579 C CA . LYS A 1 80 ? 8.636 1.987 -0.302 1.00 98.50 80 LYS A CA 1
ATOM 580 C C . LYS A 1 80 ? 9.942 1.313 -0.735 1.00 98.50 80 LYS A C 1
ATOM 582 O O . LYS A 1 80 ? 10.743 1.924 -1.435 1.00 98.50 80 LYS A O 1
ATOM 587 N N . ASP A 1 81 ? 10.189 0.075 -0.312 1.00 97.88 81 ASP A N 1
ATOM 588 C CA . ASP A 1 81 ? 11.400 -0.652 -0.716 1.00 97.88 81 ASP A CA 1
ATOM 589 C C . ASP A 1 81 ? 11.407 -0.902 -2.232 1.00 97.88 81 ASP A C 1
ATOM 591 O O . ASP A 1 81 ? 12.429 -0.695 -2.889 1.00 97.88 81 ASP A O 1
ATOM 595 N N . ILE A 1 82 ? 10.248 -1.247 -2.804 1.00 98.06 82 ILE A N 1
ATOM 596 C CA . ILE A 1 82 ? 10.090 -1.399 -4.255 1.00 98.06 82 ILE A CA 1
ATOM 597 C C . ILE A 1 82 ? 10.193 -0.048 -4.976 1.00 98.06 82 ILE A C 1
ATOM 599 O O . ILE A 1 82 ? 10.845 0.035 -6.013 1.00 98.06 82 ILE A O 1
ATOM 603 N N . GLU A 1 83 ? 9.623 1.023 -4.417 1.00 98.50 83 GLU A N 1
ATOM 604 C CA . GLU A 1 83 ? 9.728 2.384 -4.957 1.00 98.50 83 GLU A CA 1
ATOM 605 C C . GLU A 1 83 ? 11.188 2.822 -5.118 1.00 98.50 83 GLU A C 1
ATOM 607 O O . GLU A 1 83 ? 11.566 3.354 -6.164 1.00 98.50 83 GLU A O 1
ATOM 612 N N . VAL A 1 84 ? 12.001 2.590 -4.082 1.00 98.00 84 VAL A N 1
ATOM 613 C CA . VAL A 1 84 ? 13.392 3.056 -4.004 1.00 98.00 84 VAL A CA 1
ATOM 614 C C . VAL A 1 84 ? 14.341 2.163 -4.800 1.00 98.00 84 VAL A C 1
ATOM 616 O O . VAL A 1 84 ? 15.271 2.661 -5.432 1.00 98.00 84 VAL A O 1
ATOM 619 N N . ARG A 1 85 ? 14.144 0.842 -4.762 1.00 96.56 85 ARG A N 1
ATOM 620 C CA . ARG A 1 85 ? 15.074 -0.129 -5.368 1.00 96.56 85 ARG A CA 1
ATOM 621 C C . ARG A 1 85 ? 14.634 -0.616 -6.746 1.00 96.56 85 ARG A C 1
ATOM 623 O O . ARG A 1 85 ? 15.419 -1.279 -7.427 1.00 96.56 85 ARG A O 1
ATOM 630 N N . GLY A 1 86 ? 13.403 -0.312 -7.158 1.00 94.62 86 GLY A N 1
ATOM 631 C CA . GLY A 1 86 ? 12.839 -0.703 -8.445 1.00 94.62 86 GLY A CA 1
ATOM 632 C C . GLY A 1 86 ? 12.949 -2.208 -8.683 1.00 94.62 86 GLY A C 1
ATOM 633 O O . GLY A 1 86 ? 12.557 -3.026 -7.849 1.00 94.62 86 GLY A O 1
ATOM 634 N N . ILE A 1 87 ? 13.543 -2.579 -9.819 1.00 94.50 87 ILE A N 1
ATOM 635 C CA . ILE A 1 87 ? 13.717 -3.979 -10.237 1.00 94.50 87 ILE A CA 1
ATOM 636 C C . ILE A 1 87 ? 14.485 -4.815 -9.202 1.00 94.50 87 ILE A C 1
ATOM 638 O O . ILE A 1 87 ? 14.174 -5.991 -9.016 1.00 94.50 87 ILE A O 1
ATOM 642 N N . ALA A 1 88 ? 15.430 -4.222 -8.466 1.00 95.38 88 ALA A N 1
ATOM 643 C CA . ALA A 1 88 ? 16.218 -4.943 -7.463 1.00 95.38 88 ALA A CA 1
ATOM 644 C C . ALA A 1 88 ? 15.403 -5.400 -6.234 1.00 95.38 88 ALA A C 1
ATOM 646 O O . ALA A 1 88 ? 15.930 -6.136 -5.398 1.00 95.38 88 ALA A O 1
ATOM 647 N N . ALA A 1 89 ? 14.147 -4.964 -6.111 1.00 96.06 89 ALA A N 1
ATOM 648 C CA . ALA A 1 89 ? 13.194 -5.413 -5.098 1.00 96.06 89 ALA A CA 1
ATOM 649 C C . ALA A 1 89 ? 11.943 -6.076 -5.710 1.00 96.06 89 ALA A C 1
ATOM 651 O O . ALA A 1 89 ? 10.951 -6.277 -5.012 1.00 96.06 89 ALA A O 1
ATOM 652 N N . ALA A 1 90 ? 11.967 -6.459 -6.995 1.00 93.62 90 ALA A N 1
ATOM 653 C CA . ALA A 1 90 ? 10.819 -7.081 -7.664 1.00 93.62 90 ALA A CA 1
ATOM 654 C C . ALA A 1 90 ? 10.350 -8.385 -6.988 1.00 93.62 90 ALA A C 1
ATOM 656 O O . ALA A 1 90 ? 9.166 -8.708 -7.014 1.00 93.62 90 ALA A O 1
ATOM 657 N N . ASN A 1 91 ? 11.248 -9.104 -6.307 1.00 94.19 91 ASN A N 1
ATOM 658 C CA . ASN A 1 91 ? 10.914 -10.295 -5.521 1.00 94.19 91 ASN A CA 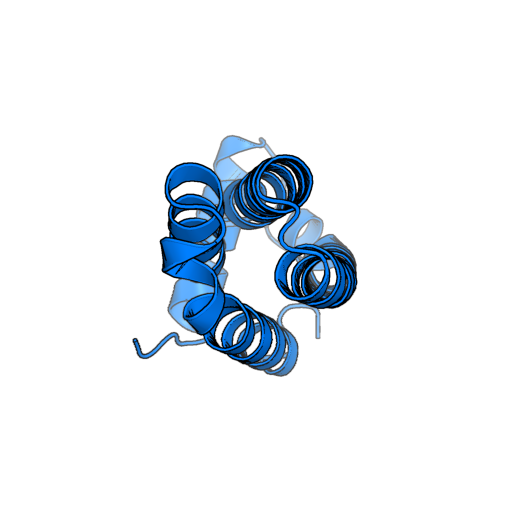1
ATOM 659 C C . ASN A 1 91 ? 9.985 -10.008 -4.326 1.00 94.19 91 ASN A C 1
ATOM 661 O O . ASN A 1 91 ? 9.422 -10.938 -3.757 1.00 94.19 91 ASN A O 1
ATOM 665 N N . ARG A 1 92 ? 9.825 -8.740 -3.932 1.00 97.19 92 ARG A N 1
ATOM 666 C CA . ARG A 1 92 ? 8.937 -8.322 -2.842 1.00 97.19 92 ARG A CA 1
ATOM 667 C C . ARG A 1 92 ? 7.513 -8.008 -3.292 1.00 97.19 92 ARG A C 1
ATOM 669 O O . ARG A 1 92 ? 6.653 -7.779 -2.450 1.00 97.19 92 ARG A O 1
ATOM 676 N N . ILE A 1 93 ? 7.244 -8.006 -4.599 1.00 98.12 93 ILE A N 1
ATOM 677 C CA . ILE A 1 93 ? 5.904 -7.741 -5.143 1.00 98.12 93 ILE A CA 1
ATOM 678 C C . ILE A 1 93 ? 4.901 -8.793 -4.640 1.00 98.12 93 ILE A C 1
ATOM 680 O O . ILE A 1 93 ? 3.794 -8.444 -4.240 1.00 98.12 93 ILE A O 1
ATOM 684 N N . ASP A 1 94 ? 5.299 -10.066 -4.584 1.00 97.06 94 ASP A N 1
ATOM 685 C CA . ASP A 1 94 ? 4.431 -11.134 -4.071 1.00 97.06 94 ASP A CA 1
ATOM 686 C C . ASP A 1 94 ? 4.290 -11.101 -2.542 1.00 97.06 94 ASP A C 1
ATOM 688 O O . ASP A 1 94 ? 3.233 -11.442 -2.014 1.00 97.06 94 ASP A O 1
ATOM 692 N N . GLU A 1 95 ? 5.318 -10.628 -1.826 1.00 96.88 95 GLU A N 1
ATOM 693 C CA . GLU A 1 95 ? 5.238 -10.359 -0.382 1.00 96.88 95 GLU A CA 1
ATOM 694 C C . GLU A 1 95 ? 4.191 -9.269 -0.094 1.00 96.88 95 GLU A C 1
ATOM 696 O O . GLU A 1 95 ? 3.355 -9.431 0.795 1.00 96.88 95 GLU A O 1
ATOM 701 N N . LEU A 1 96 ? 4.199 -8.190 -0.885 1.00 98.00 96 LEU A N 1
ATOM 702 C CA . LEU A 1 96 ? 3.223 -7.104 -0.806 1.00 98.00 96 LEU A CA 1
ATOM 703 C C . LEU A 1 96 ? 1.797 -7.592 -1.108 1.00 98.00 96 LEU A C 1
ATOM 705 O O . LEU A 1 96 ? 0.885 -7.289 -0.342 1.00 98.00 96 LEU A O 1
ATOM 709 N N . ASP A 1 97 ? 1.608 -8.374 -2.177 1.00 98.25 97 ASP A N 1
ATOM 710 C CA . ASP A 1 97 ? 0.300 -8.945 -2.543 1.00 98.25 97 ASP A CA 1
ATOM 711 C C . ASP A 1 97 ? -0.273 -9.820 -1.425 1.00 98.25 97 ASP A C 1
ATOM 713 O O . ASP A 1 97 ? -1.430 -9.677 -1.029 1.00 98.25 97 ASP A O 1
ATOM 717 N N . HIS A 1 98 ? 0.553 -10.729 -0.898 1.00 96.69 98 HIS A N 1
ATOM 718 C CA . HIS A 1 98 ? 0.145 -11.633 0.167 1.00 96.69 98 HIS A CA 1
ATOM 719 C C . HIS A 1 98 ? -0.281 -10.861 1.416 1.00 96.69 98 HIS A C 1
ATOM 721 O O . HIS A 1 98 ? -1.310 -11.169 2.014 1.00 96.69 98 HIS A O 1
ATOM 727 N N . LEU A 1 99 ? 0.484 -9.834 1.782 1.00 96.56 99 LEU A N 1
ATOM 728 C CA . LEU A 1 99 ? 0.209 -9.033 2.963 1.00 96.56 99 LEU A CA 1
ATOM 729 C C . LEU A 1 99 ? -1.073 -8.205 2.829 1.00 96.56 99 LEU A C 1
ATOM 731 O O . LEU A 1 99 ? -1.869 -8.174 3.764 1.00 96.56 99 LEU A O 1
ATOM 735 N N . LEU A 1 100 ? -1.309 -7.582 1.672 1.00 97.19 100 LEU A N 1
ATOM 736 C CA . LEU A 1 100 ? -2.551 -6.849 1.408 1.00 97.19 100 LEU A CA 1
ATOM 737 C C . LEU A 1 100 ? -3.773 -7.775 1.483 1.00 97.19 100 LEU A C 1
ATOM 739 O O . LEU A 1 100 ? -4.758 -7.440 2.137 1.00 97.19 100 LEU A O 1
ATOM 743 N N . LYS A 1 101 ? -3.689 -8.970 0.886 1.00 96.44 101 LYS A N 1
ATOM 744 C CA . LYS A 1 101 ? -4.762 -9.977 0.934 1.00 96.44 101 LYS A CA 1
ATOM 745 C C . LYS A 1 101 ? -4.997 -10.531 2.336 1.00 96.44 101 LYS A C 1
ATOM 747 O O . LYS A 1 101 ? -6.142 -10.776 2.703 1.00 96.44 101 LYS A O 1
ATOM 752 N N . LEU A 1 102 ? -3.935 -10.713 3.122 1.00 95.62 102 LEU A N 1
ATOM 753 C CA . LEU A 1 102 ? -4.045 -11.120 4.522 1.00 95.62 102 LEU A CA 1
ATOM 754 C C . LEU A 1 102 ? -4.825 -10.078 5.331 1.00 95.62 102 LEU A C 1
ATOM 756 O O . LEU A 1 102 ? -5.762 -10.436 6.036 1.00 95.62 102 LEU A O 1
ATOM 760 N N . ILE A 1 103 ? -4.469 -8.799 5.185 1.00 95.50 103 ILE A N 1
ATOM 761 C CA . ILE A 1 103 ? -5.129 -7.692 5.888 1.00 95.50 103 ILE A CA 1
ATOM 762 C C . ILE A 1 103 ? -6.587 -7.562 5.441 1.00 95.50 103 ILE A C 1
ATOM 764 O O . ILE A 1 103 ? -7.474 -7.434 6.281 1.00 95.50 103 ILE A O 1
ATOM 768 N N . ARG A 1 104 ? -6.855 -7.682 4.135 1.00 94.62 104 ARG A N 1
ATOM 769 C CA . ARG A 1 104 ? -8.217 -7.716 3.586 1.00 94.62 104 ARG A CA 1
ATOM 770 C C . ARG A 1 104 ? -9.056 -8.842 4.195 1.00 94.62 104 ARG A C 1
ATOM 772 O O . ARG A 1 104 ? -10.222 -8.634 4.512 1.00 94.62 104 ARG A O 1
ATOM 779 N N . GLY A 1 105 ? -8.454 -10.012 4.401 1.00 93.25 105 GLY A N 1
ATOM 780 C CA . GLY A 1 105 ? -9.097 -11.176 5.012 1.00 93.25 105 GLY A CA 1
ATOM 781 C C . GLY A 1 105 ? -9.392 -11.047 6.509 1.00 93.25 105 GLY A C 1
ATOM 782 O O . GLY A 1 105 ? -10.022 -11.939 7.069 1.00 93.25 105 GLY A O 1
ATOM 783 N N . PHE A 1 106 ? -8.961 -9.970 7.175 1.00 92.62 106 PHE A N 1
ATOM 784 C CA . PHE A 1 106 ? -9.313 -9.728 8.574 1.00 92.62 106 PHE A CA 1
ATOM 785 C C . PHE A 1 106 ? -10.755 -9.253 8.774 1.00 92.62 106 PHE A C 1
ATOM 787 O O . PHE A 1 106 ? -11.202 -9.266 9.924 1.00 92.62 106 PHE A O 1
ATOM 794 N N . GLY A 1 107 ? -11.460 -8.828 7.717 1.00 87.56 107 GLY A N 1
ATOM 795 C CA . GLY A 1 107 ? -12.816 -8.275 7.832 1.00 87.56 107 GLY A CA 1
ATOM 796 C C . GLY A 1 107 ? -12.812 -7.058 8.755 1.00 87.56 107 GLY A C 1
ATOM 797 O O . GLY A 1 107 ? -13.326 -7.105 9.870 1.00 87.56 107 GLY A O 1
ATOM 798 N N . IL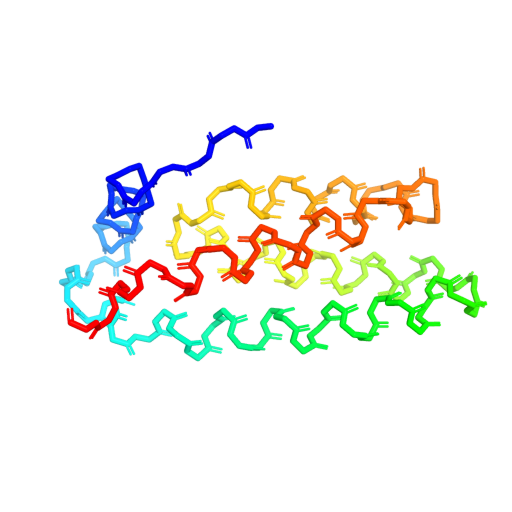E A 1 108 ? -12.061 -6.020 8.375 1.00 86.31 108 ILE A N 1
ATOM 799 C CA . ILE A 1 108 ? -11.892 -4.803 9.190 1.00 86.31 108 ILE A CA 1
ATOM 80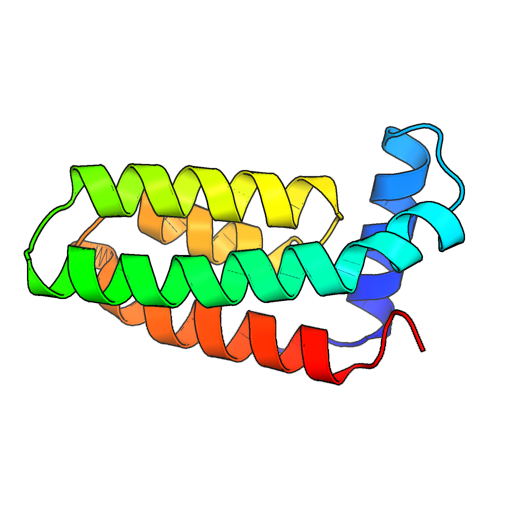0 C C . ILE A 1 108 ? -13.159 -3.942 9.136 1.00 86.31 108 ILE A C 1
ATOM 802 O O . ILE A 1 108 ? -13.509 -3.316 10.128 1.00 86.31 108 ILE A O 1
ATOM 806 N N . SER A 1 109 ? -13.816 -3.939 7.980 1.00 80.94 109 SER A N 1
ATOM 807 C CA . SER A 1 109 ? -15.049 -3.223 7.642 1.00 80.94 109 SER A CA 1
ATOM 808 C C . SER A 1 109 ? -16.339 -3.978 7.999 1.00 80.94 109 SER A C 1
ATOM 810 O O . SER A 1 109 ? -17.420 -3.424 7.807 1.00 80.94 109 SER A O 1
ATOM 812 N N . GLU A 1 110 ? -16.232 -5.231 8.461 1.00 71.50 110 GLU A N 1
ATOM 813 C CA . GLU A 1 110 ? -17.359 -6.127 8.779 1.00 71.50 110 GLU A CA 1
ATOM 814 C C . GLU A 1 110 ? -17.804 -6.048 10.245 1.00 71.50 110 GLU A C 1
ATOM 816 O O . GLU A 1 110 ? -16.928 -5.946 11.138 1.00 71.50 110 GLU A O 1
#

pLDDT: mean 95.25, std 5.63, range [58.03, 98.62]

Nearest PDB structures (foldseek):
  7c1i-assembly2_E  TM=6.738E-01 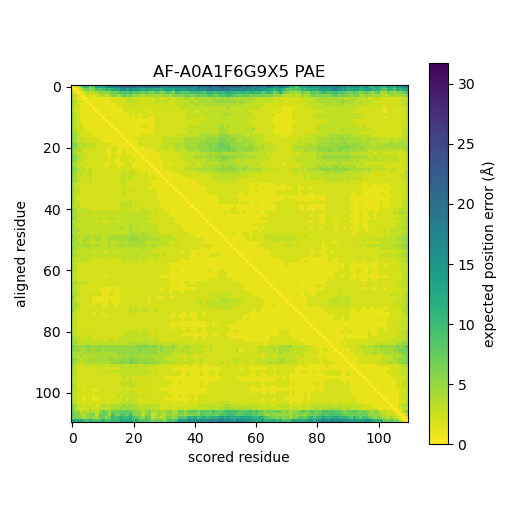 e=7.522E-03  Pseudomonas aeruginosa
  3myf-assembly1_A  TM=6.188E-01  e=6.199E-02  Shewanella sp. W3-18-1
  3iqt-assembly1_A  TM=5.860E-01  e=3.393E-02  Escherichia coli CFT073
  1yvi-assembly2_B  TM=4.953E-01  e=4.621E-01  Oryza sativa